Protein AF-T1A7T4-F1 (afdb_monomer_lite)

Sequence (108 aa):
FVTANSFGTQSGTPAKIDSTLMGINDSVSALGQAYVQYKNEWMMLRGGYQYLNTPWLGQSDSRVIPASYNAVSAVFKPAKGWDVFALRSFDWKSRTSGGYYADNLYYP

InterPro domains:
  IPR023614 Porin domain superfamily [G3DSA:2.40.160.10] (3-108)

Organism: NCBI:txid410659

Structure (mmCIF, N/CA/C/O backbone):
data_AF-T1A7T4-F1
#
_entry.id   AF-T1A7T4-F1
#
loop_
_atom_site.group_PDB
_atom_site.id
_atom_site.type_symbol
_atom_site.label_atom_id
_atom_site.label_alt_id
_atom_site.label_comp_id
_atom_site.label_asym_id
_atom_site.label_entity_id
_atom_site.label_seq_id
_atom_site.pdbx_PDB_ins_code
_atom_site.Cartn_x
_atom_site.Cartn_y
_atom_site.Cartn_z
_atom_site.occupancy
_atom_site.B_iso_or_equiv
_atom_site.auth_seq_id
_atom_site.auth_comp_id
_atom_site.auth_asym_id
_atom_site.auth_atom_id
_atom_site.pdbx_PDB_model_num
ATOM 1 N N . PHE A 1 1 ? 7.870 10.162 -1.289 1.00 78.50 1 PHE A N 1
ATOM 2 C CA . PHE A 1 1 ? 8.297 10.065 -2.701 1.00 78.50 1 PHE A CA 1
ATOM 3 C C . PHE A 1 1 ? 9.448 9.073 -2.771 1.00 78.50 1 PHE A C 1
ATOM 5 O O . PHE A 1 1 ? 10.248 9.066 -1.844 1.00 78.50 1 PHE A O 1
ATOM 12 N N . VAL A 1 2 ? 9.487 8.202 -3.778 1.00 81.31 2 VAL A N 1
ATOM 13 C CA . VAL A 1 2 ? 10.506 7.147 -3.934 1.00 81.31 2 VAL A CA 1
ATOM 14 C C . VAL A 1 2 ? 11.061 7.179 -5.353 1.00 81.31 2 VAL A C 1
ATOM 16 O O . VAL A 1 2 ? 10.309 7.436 -6.290 1.00 81.31 2 VAL A O 1
ATOM 19 N N . THR A 1 3 ? 12.364 6.945 -5.504 1.00 84.19 3 THR A N 1
ATOM 20 C CA . THR A 1 3 ? 13.052 6.947 -6.800 1.00 84.19 3 THR A CA 1
ATOM 21 C C . THR A 1 3 ? 14.146 5.885 -6.829 1.00 84.19 3 THR A C 1
ATOM 23 O O . THR A 1 3 ? 14.759 5.598 -5.801 1.00 84.19 3 THR A O 1
ATOM 26 N N . ALA A 1 4 ? 14.382 5.315 -8.003 1.00 83.56 4 ALA A N 1
ATOM 27 C CA . ALA A 1 4 ? 15.461 4.386 -8.291 1.00 83.56 4 ALA A CA 1
ATOM 28 C C . ALA A 1 4 ? 16.070 4.726 -9.657 1.00 83.56 4 ALA A C 1
ATOM 30 O O . ALA A 1 4 ? 15.336 5.093 -10.575 1.00 83.56 4 ALA A O 1
ATOM 31 N N . ASN A 1 5 ? 17.398 4.629 -9.779 1.00 85.62 5 ASN A N 1
ATOM 32 C CA . ASN A 1 5 ? 18.150 5.034 -10.969 1.00 85.62 5 ASN A CA 1
ATOM 33 C C . ASN A 1 5 ? 19.223 3.992 -11.315 1.00 85.62 5 ASN A C 1
ATOM 35 O O . ASN A 1 5 ? 19.863 3.443 -10.419 1.00 85.62 5 ASN A O 1
ATOM 39 N N . SER A 1 6 ? 19.442 3.750 -12.610 1.00 82.06 6 SER A N 1
ATOM 40 C CA . SER A 1 6 ? 20.417 2.781 -13.129 1.00 82.06 6 SER A CA 1
ATOM 41 C C . SER A 1 6 ? 21.854 3.299 -13.115 1.00 82.06 6 SER A C 1
ATOM 43 O O . SER A 1 6 ? 22.786 2.504 -13.210 1.00 82.06 6 SER A O 1
ATOM 45 N N . PHE A 1 7 ? 22.044 4.621 -13.039 1.00 83.12 7 PHE A N 1
ATOM 46 C CA . PHE A 1 7 ? 23.345 5.294 -13.154 1.00 83.12 7 PHE A CA 1
ATOM 47 C C . PHE A 1 7 ? 24.172 4.832 -14.372 1.00 83.12 7 PHE A C 1
ATOM 49 O O . PHE A 1 7 ? 25.396 4.754 -14.305 1.00 83.12 7 PHE A O 1
ATOM 56 N N . GLY A 1 8 ? 23.505 4.500 -15.484 1.00 80.12 8 GLY A N 1
A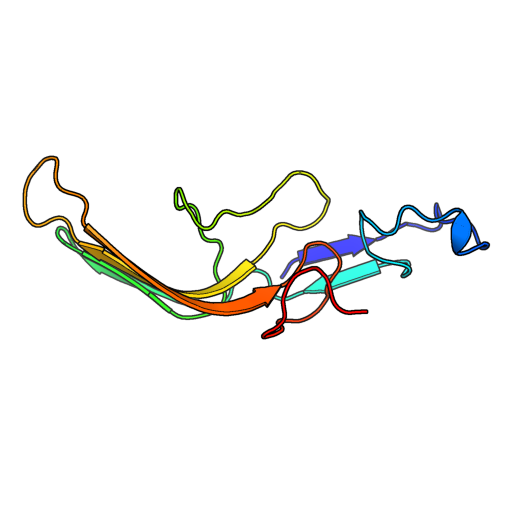TOM 57 C CA . GLY A 1 8 ? 24.162 4.076 -16.727 1.00 80.12 8 GLY A CA 1
ATOM 58 C C . GLY A 1 8 ? 24.661 2.627 -16.733 1.00 80.12 8 GLY A C 1
ATOM 59 O O . GLY A 1 8 ? 25.417 2.247 -17.621 1.00 80.12 8 GLY A O 1
ATOM 60 N N . THR A 1 9 ? 24.251 1.804 -15.763 1.00 80.75 9 THR A N 1
ATOM 61 C CA . THR A 1 9 ? 24.615 0.375 -15.703 1.00 80.75 9 THR A CA 1
ATOM 62 C C . THR A 1 9 ? 23.750 -0.523 -16.596 1.00 80.75 9 THR A C 1
ATOM 64 O O . THR A 1 9 ? 24.056 -1.706 -16.753 1.00 80.75 9 THR A O 1
ATOM 67 N N . GLN A 1 10 ? 22.676 0.007 -17.194 1.00 81.38 10 GLN A N 1
ATOM 68 C CA . GLN A 1 10 ? 21.803 -0.754 -18.087 1.00 81.38 10 GLN A CA 1
ATOM 69 C C . GLN A 1 10 ? 22.454 -1.001 -19.451 1.00 81.38 10 GLN A C 1
ATOM 71 O O . GLN A 1 10 ? 23.181 -0.174 -19.998 1.00 81.38 10 GLN A O 1
ATOM 76 N N . SER A 1 11 ? 22.169 -2.168 -20.029 1.00 80.75 11 SER A N 1
ATOM 77 C CA . SER A 1 11 ? 22.566 -2.467 -21.401 1.00 80.75 11 SER A CA 1
ATOM 78 C C . SER A 1 11 ? 21.724 -1.655 -22.385 1.00 80.75 11 SER A C 1
ATOM 80 O O . SER A 1 11 ? 20.507 -1.616 -22.258 1.00 80.75 11 SER A O 1
ATOM 82 N N . GLY A 1 12 ? 22.336 -1.126 -23.449 1.00 81.44 12 GLY A N 1
ATOM 83 C CA . GLY A 1 12 ? 21.595 -0.534 -24.573 1.00 81.44 12 GLY A CA 1
ATOM 84 C C . GLY A 1 12 ? 20.760 -1.541 -25.382 1.00 81.44 12 GLY A C 1
ATOM 85 O O . GLY A 1 12 ? 20.062 -1.158 -26.315 1.00 81.44 12 GLY A O 1
ATOM 86 N N . THR A 1 13 ? 20.838 -2.841 -25.068 1.00 84.31 13 THR A N 1
ATOM 87 C CA . THR A 1 13 ? 19.983 -3.885 -25.647 1.00 84.31 13 THR A CA 1
ATOM 88 C C . THR A 1 13 ? 18.846 -4.222 -24.671 1.00 84.31 13 THR A C 1
ATOM 90 O O . THR A 1 13 ? 19.128 -4.848 -23.647 1.00 84.31 13 THR A O 1
ATOM 93 N N . PRO A 1 14 ? 17.567 -3.920 -24.984 1.00 80.56 14 PRO A N 1
ATOM 94 C CA . PRO A 1 14 ? 16.445 -4.114 -24.055 1.00 80.56 14 PRO A CA 1
ATOM 95 C C . PRO A 1 14 ? 16.296 -5.541 -23.514 1.00 80.56 14 PRO A C 1
ATOM 97 O O . PRO A 1 14 ? 15.990 -5.735 -22.344 1.00 80.56 14 PRO A O 1
ATOM 100 N N . ALA A 1 15 ? 16.595 -6.555 -24.333 1.00 83.19 15 ALA A N 1
ATOM 101 C CA . ALA A 1 15 ? 16.533 -7.963 -23.930 1.00 83.19 15 ALA A CA 1
ATOM 102 C C . ALA A 1 15 ? 17.571 -8.364 -22.858 1.00 83.19 15 ALA A C 1
ATOM 104 O O . ALA A 1 15 ? 17.481 -9.454 -22.300 1.00 83.19 15 ALA A O 1
ATOM 105 N N . LYS A 1 16 ? 18.570 -7.514 -22.588 1.00 83.69 16 LYS A N 1
ATOM 106 C CA . LYS A 1 16 ? 19.603 -7.726 -21.560 1.00 83.69 16 LYS A CA 1
ATOM 107 C C . LYS A 1 16 ? 19.337 -6.927 -20.279 1.00 83.69 16 LYS A C 1
ATOM 109 O O . LYS A 1 16 ? 20.163 -6.963 -19.370 1.00 83.69 16 LYS A O 1
ATOM 114 N N . ILE A 1 17 ? 18.232 -6.183 -20.215 1.00 83.06 17 ILE A N 1
ATOM 115 C CA . ILE A 1 17 ? 17.836 -5.408 -19.039 1.00 83.06 17 ILE A CA 1
ATOM 116 C C . ILE A 1 17 ? 16.990 -6.305 -18.130 1.00 83.06 17 ILE A C 1
ATOM 118 O O . ILE A 1 17 ? 16.015 -6.907 -18.580 1.00 83.06 17 ILE A O 1
ATOM 122 N N . ASP A 1 18 ? 17.331 -6.372 -16.839 1.00 79.25 18 ASP A N 1
ATOM 123 C CA . ASP A 1 18 ? 16.445 -6.968 -15.834 1.00 79.25 18 ASP A CA 1
ATOM 124 C C . ASP A 1 18 ? 15.245 -6.040 -15.603 1.00 79.25 18 ASP A C 1
ATOM 126 O O . ASP A 1 18 ? 15.260 -5.137 -14.758 1.00 79.25 18 ASP A O 1
ATOM 130 N N . SER A 1 19 ? 14.184 -6.279 -16.373 1.00 76.62 19 SER A N 1
ATOM 131 C CA . SER A 1 19 ? 12.949 -5.502 -16.301 1.00 76.62 19 SER A CA 1
ATOM 132 C C . SER A 1 19 ? 12.224 -5.648 -14.961 1.00 76.62 19 SER A C 1
ATOM 134 O O . SER A 1 19 ? 11.325 -4.860 -14.679 1.00 76.62 19 SER A O 1
ATOM 136 N N . THR A 1 20 ? 12.612 -6.596 -14.097 1.00 74.69 20 THR A N 1
ATOM 137 C CA . THR A 1 20 ? 11.963 -6.821 -12.796 1.00 74.69 20 THR A CA 1
ATOM 138 C C . THR A 1 20 ? 12.403 -5.835 -11.710 1.00 74.69 20 THR A C 1
ATOM 140 O O . THR A 1 20 ? 11.775 -5.788 -10.647 1.00 74.69 20 THR A O 1
ATOM 143 N N . LEU A 1 21 ? 13.453 -5.039 -11.962 1.00 76.25 21 LEU A N 1
ATOM 144 C CA . LEU A 1 21 ? 13.975 -4.033 -11.031 1.00 76.25 21 LEU A CA 1
ATOM 145 C C . LEU A 1 21 ? 13.257 -2.686 -11.162 1.00 76.25 21 LEU A C 1
ATOM 147 O O . LEU A 1 21 ? 12.580 -2.263 -10.228 1.00 76.25 21 LEU A O 1
ATOM 151 N N . MET A 1 22 ? 13.409 -2.016 -12.306 1.00 78.19 22 MET A N 1
ATOM 152 C CA . MET A 1 22 ? 12.876 -0.665 -12.557 1.00 78.19 22 MET A CA 1
ATOM 153 C C . MET A 1 22 ? 12.024 -0.594 -13.834 1.00 78.19 22 MET A C 1
ATOM 155 O O . MET A 1 22 ? 11.661 0.490 -14.280 1.00 78.19 22 MET A O 1
ATOM 159 N N . GLY A 1 23 ? 11.694 -1.745 -14.426 1.00 77.38 23 GLY A N 1
ATOM 160 C CA . GLY A 1 23 ? 11.165 -1.816 -15.786 1.00 77.38 23 GLY A CA 1
ATOM 161 C C . GLY A 1 23 ? 12.277 -1.711 -16.833 1.00 77.38 23 GLY A C 1
ATOM 162 O O . GLY A 1 23 ? 13.450 -1.918 -16.535 1.00 77.38 23 GLY A O 1
ATOM 163 N N . ILE A 1 24 ? 11.895 -1.400 -18.071 1.00 78.62 24 ILE A N 1
ATOM 164 C CA . ILE A 1 24 ? 12.826 -1.212 -19.201 1.00 78.62 24 ILE A CA 1
ATOM 165 C C . ILE A 1 24 ? 13.519 0.161 -19.202 1.00 78.62 24 ILE A C 1
ATOM 167 O O . ILE A 1 24 ? 14.343 0.425 -20.070 1.00 78.62 24 ILE A O 1
ATOM 171 N N . ASN A 1 25 ? 13.143 1.041 -18.273 1.00 78.50 25 ASN A N 1
ATOM 172 C CA . ASN A 1 25 ? 13.632 2.412 -18.201 1.00 78.50 25 ASN A CA 1
ATOM 173 C C . ASN A 1 25 ? 14.840 2.522 -17.259 1.00 78.50 25 ASN A C 1
ATOM 175 O O . ASN A 1 25 ? 14.983 1.744 -16.312 1.00 78.50 25 ASN A O 1
ATOM 179 N N . ASP A 1 26 ? 15.653 3.559 -17.467 1.00 79.56 26 ASP A N 1
ATOM 180 C CA . ASP A 1 26 ? 16.829 3.873 -16.642 1.00 79.56 26 ASP A CA 1
ATOM 181 C C . ASP A 1 26 ? 16.490 4.368 -15.231 1.00 79.56 26 ASP A C 1
ATOM 183 O O . ASP A 1 26 ? 17.334 4.343 -14.334 1.00 79.56 26 ASP A O 1
ATOM 187 N N . SER A 1 27 ? 15.262 4.825 -15.009 1.00 82.25 27 SER A N 1
ATOM 188 C CA . SER A 1 27 ? 14.795 5.234 -13.692 1.00 82.25 27 SER A CA 1
ATOM 189 C C . SER A 1 27 ? 13.304 4.987 -13.517 1.00 82.25 27 SER A C 1
ATOM 191 O O . SER A 1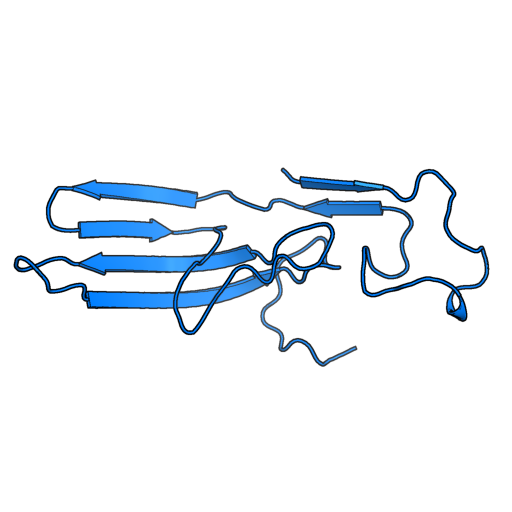 27 ? 12.530 4.932 -14.475 1.00 82.25 27 SER A O 1
ATOM 193 N N . VAL A 1 28 ? 12.893 4.856 -12.258 1.00 82.12 28 VAL A N 1
ATOM 194 C CA . VAL A 1 28 ? 11.487 4.812 -11.857 1.00 82.12 28 VAL A CA 1
ATOM 195 C C . VAL A 1 28 ? 11.302 5.702 -10.637 1.00 82.12 28 VAL A C 1
ATOM 197 O O . VAL A 1 28 ? 12.064 5.632 -9.676 1.00 82.12 28 VAL A O 1
ATOM 200 N N . SER A 1 29 ? 10.294 6.569 -10.679 1.00 83.50 29 SER A N 1
ATOM 201 C CA . SER A 1 29 ? 9.951 7.471 -9.578 1.00 83.50 29 SER A CA 1
ATOM 202 C C . SER A 1 29 ? 8.452 7.439 -9.327 1.00 83.50 29 SER A C 1
ATOM 204 O O . SER A 1 29 ? 7.673 7.387 -10.275 1.00 83.50 29 SER A O 1
ATOM 206 N N . ALA A 1 30 ? 8.045 7.454 -8.058 1.00 82.31 30 ALA A N 1
ATOM 207 C CA . ALA A 1 30 ? 6.638 7.351 -7.692 1.00 82.31 30 ALA A CA 1
ATOM 208 C C . ALA A 1 30 ? 6.290 7.979 -6.334 1.00 82.31 30 ALA A C 1
ATOM 210 O O . ALA A 1 30 ? 7.113 8.131 -5.422 1.00 82.31 30 ALA A O 1
ATOM 211 N N . LEU A 1 31 ? 4.999 8.268 -6.161 1.00 82.25 31 LEU A N 1
ATOM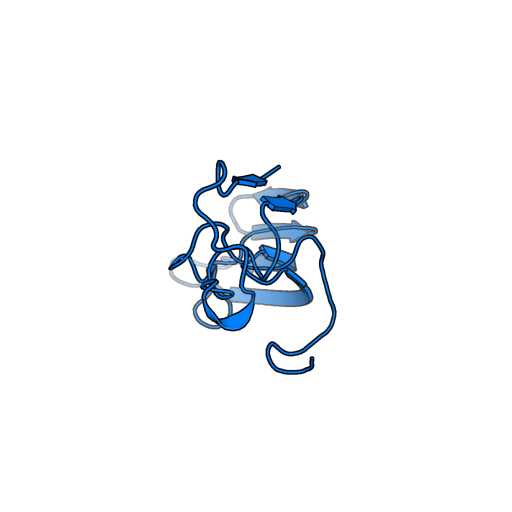 212 C CA . LEU A 1 31 ? 4.399 8.580 -4.865 1.00 82.25 31 LEU A CA 1
ATOM 213 C C . LEU A 1 31 ? 4.049 7.281 -4.120 1.00 82.25 31 LEU A C 1
ATOM 215 O O . LEU A 1 31 ? 2.966 6.728 -4.284 1.00 82.25 31 LEU A O 1
ATOM 219 N N . GLY A 1 32 ? 4.976 6.787 -3.293 1.00 80.06 32 GLY A N 1
ATOM 220 C CA . GLY A 1 32 ? 4.780 5.541 -2.532 1.00 80.06 32 GLY A CA 1
ATOM 221 C C . GLY A 1 32 ? 3.757 5.641 -1.393 1.00 80.06 32 GLY A C 1
ATOM 222 O O . GLY A 1 32 ? 2.998 4.705 -1.168 1.00 80.06 32 GLY A O 1
ATOM 223 N N . GLN A 1 33 ? 3.705 6.776 -0.688 1.00 88.25 33 GLN A N 1
ATOM 224 C CA . GLN A 1 33 ? 2.753 7.008 0.400 1.00 88.25 33 GLN A CA 1
ATOM 225 C C . GLN A 1 33 ? 2.240 8.450 0.390 1.00 88.25 33 GLN A C 1
ATOM 227 O O . GLN A 1 33 ? 3.030 9.390 0.304 1.00 88.25 33 GLN A O 1
ATOM 232 N N . ALA A 1 34 ? 0.922 8.596 0.480 1.00 93.00 34 ALA A N 1
ATOM 233 C CA . ALA A 1 34 ? 0.169 9.841 0.588 1.00 93.00 34 ALA A CA 1
ATOM 234 C C . ALA A 1 34 ? -1.245 9.484 1.080 1.00 93.00 34 ALA A C 1
ATOM 236 O O . ALA A 1 34 ? -2.125 9.148 0.288 1.00 93.00 34 ALA A O 1
ATOM 237 N N . TYR A 1 35 ? -1.442 9.476 2.397 1.00 94.69 35 TYR A N 1
ATOM 238 C CA . TYR A 1 35 ? -2.683 9.022 3.022 1.00 94.69 35 TYR A CA 1
ATOM 239 C C . TYR A 1 35 ? -3.036 9.869 4.241 1.00 94.69 35 TYR A C 1
ATOM 241 O O . TYR A 1 35 ? -2.170 10.474 4.874 1.00 94.69 35 TYR A O 1
ATOM 249 N N . VAL A 1 36 ? -4.318 9.862 4.593 1.00 96.31 36 VAL A N 1
ATOM 250 C CA . VAL A 1 36 ? -4.817 10.373 5.872 1.00 96.31 36 VAL A CA 1
ATOM 251 C C . VAL A 1 36 ? -4.999 9.196 6.822 1.00 96.31 36 VAL A C 1
ATOM 253 O O . VAL A 1 36 ? -5.460 8.126 6.416 1.00 96.31 36 VAL A O 1
ATOM 256 N N . GLN A 1 37 ? -4.634 9.385 8.091 1.00 97.00 37 GLN A N 1
ATOM 257 C CA . GLN A 1 37 ? -4.798 8.383 9.140 1.00 97.00 37 GLN A CA 1
ATOM 258 C C . GLN A 1 37 ? -5.499 8.975 10.357 1.00 97.00 37 GLN A C 1
ATOM 260 O O . GLN A 1 37 ? -5.114 10.029 10.855 1.00 97.00 37 GLN A O 1
ATOM 265 N N . TYR A 1 38 ? -6.452 8.220 10.892 1.00 96.62 38 TYR A N 1
ATOM 266 C CA . TYR A 1 38 ? -7.043 8.437 12.205 1.00 96.62 38 TYR A CA 1
ATOM 267 C C . TYR A 1 38 ? -6.786 7.215 13.095 1.00 96.62 38 TYR A C 1
ATOM 269 O O . TYR A 1 38 ? -6.855 6.076 12.631 1.00 96.62 38 TYR A O 1
ATOM 277 N N . LYS A 1 39 ? -6.464 7.434 14.373 1.00 96.69 39 LYS A N 1
ATOM 278 C CA . LYS A 1 39 ? -6.195 6.364 15.343 1.00 96.69 39 LYS A CA 1
ATOM 279 C C . LYS A 1 39 ? -6.728 6.747 16.721 1.00 96.69 39 LY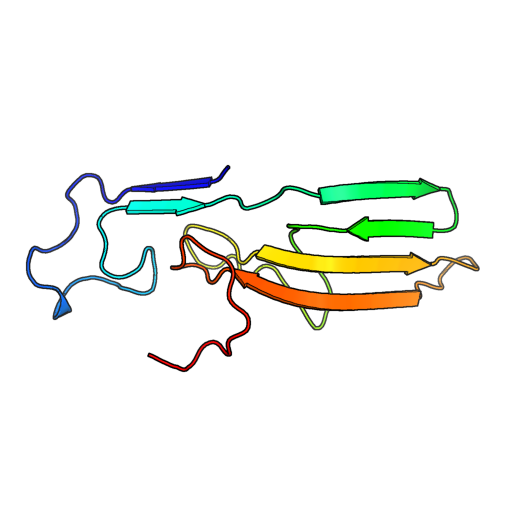S A C 1
ATOM 281 O O . LYS A 1 39 ? -6.476 7.853 17.187 1.00 96.69 39 LYS A O 1
ATOM 286 N N . ASN A 1 40 ? -7.377 5.799 17.384 1.00 95.00 40 ASN A N 1
ATOM 287 C CA . ASN A 1 40 ? -7.701 5.829 18.806 1.00 95.00 40 ASN A CA 1
ATOM 288 C C . ASN A 1 40 ? -7.390 4.452 19.443 1.00 95.00 40 ASN A C 1
ATOM 290 O O . ASN A 1 40 ? -6.719 3.619 18.829 1.00 95.00 40 ASN A O 1
ATOM 294 N N . GLU A 1 41 ? -7.818 4.224 20.687 1.00 93.25 41 GLU A N 1
ATOM 295 C CA . GLU A 1 41 ? -7.503 2.995 21.439 1.00 93.25 41 GLU A CA 1
ATOM 296 C C . GLU A 1 41 ? -8.114 1.719 20.839 1.00 93.25 41 GLU A C 1
ATOM 298 O O . GLU A 1 41 ? -7.536 0.641 20.953 1.00 93.25 41 GLU A O 1
ATOM 303 N N . TRP A 1 42 ? -9.258 1.843 20.171 1.00 95.44 42 TRP A N 1
ATOM 304 C CA . TRP A 1 42 ? -10.081 0.730 19.699 1.00 95.44 42 TRP A CA 1
ATOM 305 C C . TRP A 1 42 ? -10.084 0.616 18.170 1.00 95.44 42 TRP A C 1
ATOM 307 O O . TRP A 1 42 ? -10.551 -0.382 17.628 1.00 95.44 42 TRP A O 1
ATOM 317 N N . MET A 1 43 ? -9.553 1.608 17.452 1.00 95.44 43 MET A N 1
ATOM 318 C CA . MET A 1 43 ? -9.622 1.675 16.000 1.00 95.44 43 MET A CA 1
ATOM 319 C C . MET A 1 43 ? -8.454 2.442 15.370 1.00 95.44 43 MET A C 1
ATOM 321 O O . MET A 1 43 ? -7.992 3.471 15.863 1.00 95.44 43 MET A O 1
ATOM 325 N N . MET A 1 44 ? -8.031 1.980 14.199 1.00 96.12 44 MET A N 1
ATOM 326 C CA . MET A 1 44 ? -7.192 2.723 13.264 1.00 96.12 44 MET A CA 1
ATOM 327 C C . MET A 1 44 ? -7.849 2.711 11.889 1.00 96.12 44 MET A C 1
ATOM 329 O O . MET A 1 44 ? -8.253 1.651 11.429 1.00 96.12 44 MET A O 1
ATOM 333 N N . LEU A 1 45 ? -7.907 3.863 11.227 1.00 96.44 45 LEU A N 1
ATOM 334 C CA . LEU A 1 45 ? -8.400 4.033 9.863 1.00 96.44 45 LEU A CA 1
ATOM 335 C C . LEU A 1 45 ? -7.335 4.750 9.029 1.00 96.44 45 LEU A C 1
ATOM 337 O O . LEU A 1 45 ? -6.763 5.745 9.476 1.00 96.44 45 LEU A O 1
ATOM 341 N N . ARG A 1 46 ? -7.081 4.264 7.815 1.00 96.94 46 ARG A N 1
ATOM 342 C CA . ARG A 1 46 ? -6.199 4.892 6.821 1.00 96.94 46 ARG A CA 1
ATOM 343 C C . ARG A 1 46 ? -6.890 4.932 5.469 1.00 96.94 46 ARG A C 1
ATOM 345 O O . ARG A 1 46 ? -7.532 3.952 5.094 1.00 96.94 46 ARG A O 1
ATOM 352 N N . GLY A 1 47 ? -6.712 6.023 4.735 1.00 96.38 47 GLY A N 1
ATOM 353 C CA . GLY A 1 47 ? -7.221 6.179 3.374 1.00 96.38 47 GLY A CA 1
ATOM 354 C C . GLY A 1 47 ? -6.236 6.930 2.486 1.00 96.38 47 GLY A C 1
ATOM 355 O O . GLY A 1 47 ? -5.756 7.996 2.871 1.00 96.38 47 GLY A O 1
ATOM 356 N N . GLY A 1 48 ? -5.944 6.373 1.312 1.00 94.44 48 GLY A N 1
ATOM 357 C CA . GLY A 1 48 ? -5.043 6.945 0.310 1.00 94.44 48 GLY A CA 1
ATOM 358 C C . GLY A 1 48 ? -3.938 5.975 -0.098 1.00 94.44 48 GLY A C 1
ATOM 359 O O . GLY A 1 48 ? -4.068 4.761 0.064 1.00 94.44 48 GLY A O 1
ATOM 360 N N . TYR A 1 49 ? -2.840 6.520 -0.617 1.00 93.75 49 TYR A N 1
ATOM 361 C CA . TYR A 1 49 ? -1.672 5.753 -1.041 1.00 93.75 49 TYR A CA 1
ATOM 362 C C . TYR A 1 49 ? -0.900 5.279 0.178 1.00 93.75 49 TYR A C 1
ATOM 364 O O . TYR A 1 49 ? -0.339 6.088 0.914 1.00 93.75 49 TYR A O 1
ATOM 372 N N . GLN A 1 50 ? -0.866 3.976 0.406 1.00 91.94 50 GLN A N 1
ATOM 373 C CA . GLN A 1 50 ? -0.263 3.393 1.592 1.00 91.94 50 GLN A CA 1
ATOM 374 C C . GLN A 1 50 ? 0.402 2.055 1.290 1.00 91.94 50 GLN A C 1
ATOM 376 O O . GLN A 1 50 ? 0.091 1.374 0.312 1.00 91.94 50 GLN A O 1
ATOM 381 N N . TYR A 1 51 ? 1.311 1.660 2.175 1.00 91.38 51 TYR A N 1
ATOM 382 C CA . TYR A 1 51 ? 1.803 0.290 2.202 1.00 91.38 51 TYR A CA 1
ATOM 383 C C . TYR A 1 51 ? 0.860 -0.541 3.062 1.00 91.38 51 TYR A C 1
ATOM 385 O O . TYR A 1 51 ? 0.522 -0.155 4.184 1.00 91.38 51 TYR A O 1
ATOM 393 N N . LEU A 1 52 ? 0.436 -1.677 2.523 1.00 89.38 52 LEU A N 1
ATOM 394 C CA . LEU A 1 52 ? -0.378 -2.644 3.238 1.00 89.38 52 LEU A CA 1
ATOM 395 C C . LEU A 1 52 ? 0.531 -3.758 3.746 1.00 89.38 52 LEU A C 1
ATOM 397 O O . LEU A 1 52 ? 1.411 -4.233 3.030 1.00 89.38 52 LEU A O 1
ATOM 401 N N . ASN A 1 53 ? 0.320 -4.155 4.996 1.00 87.62 53 ASN A N 1
ATOM 402 C CA . ASN A 1 53 ? 1.000 -5.287 5.609 1.00 87.62 53 ASN A CA 1
ATOM 403 C C . ASN A 1 53 ? -0.045 -6.170 6.287 1.00 87.62 53 ASN A C 1
ATOM 405 O O . ASN A 1 53 ? -0.226 -6.146 7.502 1.00 87.62 53 ASN A O 1
ATOM 409 N N . THR A 1 54 ? -0.809 -6.866 5.457 1.00 85.44 54 THR A N 1
ATOM 410 C CA . THR A 1 54 ? -1.837 -7.818 5.873 1.00 85.44 54 THR A CA 1
ATOM 411 C C . THR A 1 54 ? -1.482 -9.199 5.323 1.00 85.44 54 THR A C 1
ATOM 413 O O . THR A 1 54 ? -0.744 -9.272 4.340 1.00 85.44 54 THR A O 1
ATOM 416 N N . PRO A 1 55 ? -2.014 -10.297 5.890 1.00 84.69 55 PRO A N 1
ATOM 417 C CA . PRO A 1 55 ? -1.720 -11.646 5.396 1.00 84.69 55 PRO A CA 1
ATOM 418 C C . PRO A 1 55 ? -2.046 -11.867 3.907 1.00 84.69 55 PRO A C 1
ATOM 420 O O . PRO A 1 55 ? -1.449 -12.726 3.268 1.00 84.69 55 PRO A O 1
ATOM 423 N N . TRP A 1 56 ? -2.986 -11.093 3.359 1.00 83.56 56 TRP A N 1
ATOM 424 C CA . TRP A 1 56 ? -3.494 -11.212 1.984 1.00 83.56 56 TRP A CA 1
ATOM 425 C C . TRP A 1 56 ? -2.902 -10.175 1.027 1.00 83.56 56 TRP A C 1
ATOM 427 O O . TRP A 1 56 ? -2.758 -10.439 -0.163 1.00 83.56 56 TRP A O 1
ATOM 437 N N . LEU A 1 57 ? -2.589 -8.982 1.535 1.00 84.25 57 LEU A N 1
ATOM 438 C CA . LEU A 1 57 ? -2.040 -7.867 0.769 1.00 84.25 57 LEU A CA 1
ATOM 439 C C . LEU A 1 57 ? -0.826 -7.313 1.504 1.00 84.25 57 LEU A C 1
ATOM 441 O O . LEU A 1 57 ? -0.949 -6.752 2.598 1.00 84.25 57 LEU A O 1
ATOM 445 N N . GLY A 1 58 ? 0.335 -7.481 0.880 1.00 80.56 58 GLY A N 1
ATOM 446 C CA . GLY A 1 58 ? 1.627 -7.094 1.423 1.00 80.56 58 GLY A CA 1
ATOM 447 C C . GLY A 1 58 ? 2.398 -6.169 0.490 1.00 80.56 58 GLY A C 1
ATOM 448 O O . GLY A 1 58 ? 2.177 -6.125 -0.724 1.00 80.56 58 GLY A O 1
ATOM 449 N N . GLN A 1 59 ? 3.362 -5.462 1.064 1.00 73.81 59 GLN A N 1
ATOM 450 C CA . GLN A 1 59 ? 4.445 -4.826 0.326 1.00 73.81 59 GLN A CA 1
ATOM 451 C C . GLN A 1 59 ? 5.427 -5.923 -0.122 1.00 73.81 59 GLN A C 1
ATOM 453 O O . GLN A 1 59 ? 6.238 -6.410 0.658 1.00 73.81 59 GLN A O 1
ATOM 458 N N . SER A 1 60 ? 5.317 -6.401 -1.364 1.00 69.38 60 SER A N 1
ATOM 459 C CA . SER A 1 60 ? 6.332 -7.308 -1.921 1.00 69.38 60 SER A CA 1
ATOM 460 C C . SER A 1 60 ? 7.645 -6.526 -2.060 1.00 69.38 60 SER A C 1
ATOM 462 O O . SER A 1 60 ? 7.819 -5.777 -3.019 1.00 69.38 60 SER A O 1
ATOM 464 N N . ASP A 1 61 ? 8.527 -6.664 -1.068 1.00 59.12 61 ASP A N 1
ATOM 465 C CA . ASP A 1 61 ? 9.737 -5.846 -0.862 1.00 59.12 61 ASP A CA 1
ATOM 466 C C . ASP A 1 61 ? 11.021 -6.511 -1.395 1.00 59.12 61 ASP A C 1
ATOM 468 O O . ASP A 1 61 ? 12.135 -6.229 -0.976 1.00 59.12 61 ASP A O 1
ATOM 472 N N . SER A 1 62 ? 10.902 -7.458 -2.327 1.00 61.03 62 SER A N 1
ATOM 473 C CA . SER A 1 62 ? 12.069 -8.186 -2.846 1.00 61.03 62 SER A CA 1
ATOM 474 C C . SER A 1 62 ? 12.841 -7.423 -3.936 1.00 61.03 62 SER A C 1
ATOM 476 O O . SER A 1 62 ? 13.646 -8.035 -4.643 1.00 61.03 62 SER A O 1
ATOM 478 N N . ARG A 1 63 ? 12.535 -6.140 -4.174 1.00 71.44 63 ARG A N 1
ATOM 479 C CA . ARG A 1 63 ? 13.038 -5.315 -5.293 1.00 71.44 63 ARG A CA 1
ATOM 480 C C . ARG A 1 63 ? 13.181 -3.846 -4.861 1.00 71.44 63 ARG A C 1
ATOM 482 O O . ARG A 1 63 ? 12.994 -3.525 -3.700 1.00 71.44 63 ARG A O 1
ATOM 489 N N . VAL A 1 64 ? 13.535 -2.961 -5.796 1.00 75.62 64 VAL A N 1
ATOM 490 C CA . VAL A 1 64 ? 14.033 -1.606 -5.490 1.00 75.62 64 VAL A CA 1
ATOM 491 C C . VAL A 1 64 ? 12.982 -0.669 -4.884 1.00 75.62 64 VAL A C 1
ATOM 493 O O . VAL A 1 64 ? 13.314 0.149 -4.031 1.00 75.62 64 VAL A O 1
ATOM 496 N N . ILE A 1 65 ? 11.720 -0.766 -5.316 1.00 80.88 65 ILE A N 1
ATOM 497 C CA . ILE A 1 65 ? 10.618 0.033 -4.768 1.00 80.88 65 ILE A CA 1
ATOM 498 C C . ILE A 1 65 ? 9.491 -0.905 -4.317 1.00 80.88 65 ILE A C 1
ATOM 500 O O . ILE A 1 65 ? 9.024 -1.706 -5.136 1.00 80.88 65 ILE A O 1
ATOM 504 N N . PRO A 1 66 ? 9.000 -0.781 -3.067 1.00 81.88 66 PRO A N 1
ATOM 505 C CA . PRO A 1 66 ? 7.896 -1.595 -2.580 1.00 81.88 66 PRO A CA 1
ATOM 506 C C . PRO A 1 66 ? 6.611 -1.365 -3.380 1.00 81.88 66 PRO A C 1
ATOM 508 O O . PRO A 1 66 ? 6.357 -0.273 -3.905 1.00 81.88 66 PRO A O 1
ATOM 511 N N . ALA A 1 67 ? 5.757 -2.386 -3.418 1.00 86.06 67 ALA A N 1
ATOM 512 C CA . ALA A 1 67 ? 4.388 -2.221 -3.892 1.00 86.06 67 ALA A CA 1
ATOM 513 C C . ALA A 1 67 ? 3.587 -1.340 -2.918 1.00 86.06 67 ALA A C 1
ATOM 515 O O . ALA A 1 67 ? 3.627 -1.545 -1.702 1.00 86.06 67 ALA A O 1
ATOM 516 N N . SER A 1 68 ? 2.837 -0.384 -3.461 1.00 89.88 68 SER A N 1
ATOM 517 C CA . SER A 1 68 ? 1.919 0.476 -2.711 1.00 89.88 68 SER A CA 1
ATOM 518 C C . SER A 1 68 ? 0.508 0.376 -3.262 1.00 89.88 68 SER A C 1
ATOM 520 O O . SER A 1 68 ? 0.294 -0.007 -4.410 1.00 89.88 68 SER A O 1
ATOM 522 N N . TYR A 1 69 ? -0.465 0.73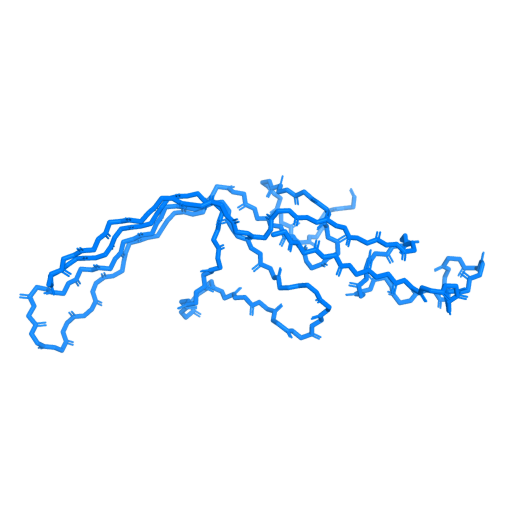3 -2.431 1.00 91.12 69 TYR A N 1
ATOM 523 C CA . TYR A 1 69 ? -1.879 0.551 -2.725 1.00 91.12 69 TYR A CA 1
ATOM 524 C C . TYR A 1 69 ? -2.634 1.847 -2.475 1.00 91.12 69 TYR A C 1
ATOM 526 O O . TYR A 1 69 ? -2.443 2.491 -1.443 1.00 91.12 69 TYR A O 1
ATOM 534 N N . ASN A 1 70 ? -3.511 2.208 -3.404 1.00 93.88 70 ASN A N 1
ATOM 535 C CA . ASN A 1 70 ? -4.564 3.173 -3.152 1.00 93.88 70 ASN A CA 1
ATOM 536 C C . ASN A 1 70 ? -5.708 2.431 -2.464 1.00 93.88 70 ASN A C 1
ATOM 538 O O . ASN A 1 70 ? -6.442 1.676 -3.105 1.00 93.88 70 ASN A O 1
ATOM 542 N N . ALA A 1 71 ? -5.816 2.577 -1.147 1.00 94.31 71 ALA A N 1
ATOM 543 C CA . ALA A 1 71 ? -6.714 1.751 -0.355 1.00 94.31 71 ALA A CA 1
ATOM 544 C C . ALA A 1 71 ? -7.325 2.507 0.820 1.00 94.31 71 ALA A C 1
ATOM 546 O O . ALA A 1 71 ? -6.747 3.463 1.343 1.00 94.31 71 ALA A O 1
ATOM 547 N N . VAL A 1 72 ? -8.466 2.001 1.283 1.00 96.62 72 VAL A N 1
ATOM 548 C CA . VAL A 1 72 ? -9.019 2.295 2.606 1.00 96.62 72 VAL A CA 1
ATOM 549 C C . VAL A 1 72 ? -8.871 1.049 3.469 1.00 96.62 72 VAL A C 1
ATOM 551 O O . VAL A 1 72 ? -9.293 -0.040 3.078 1.00 96.62 72 VAL A O 1
ATOM 554 N N . SER A 1 73 ? -8.271 1.204 4.647 1.00 96.00 73 SER A N 1
ATOM 555 C CA . SER A 1 73 ? -8.038 0.114 5.594 1.00 96.00 73 SER A CA 1
ATOM 556 C C . SER A 1 73 ? -8.424 0.530 7.004 1.00 96.00 73 SER A C 1
ATOM 558 O O . SER A 1 73 ? -8.027 1.609 7.449 1.00 96.00 73 SER A O 1
ATOM 560 N N . ALA A 1 74 ? -9.112 -0.347 7.724 1.00 95.62 74 ALA A N 1
ATOM 561 C CA . ALA A 1 74 ? -9.423 -0.183 9.129 1.00 95.62 74 ALA A CA 1
ATOM 562 C C . ALA A 1 74 ? -9.010 -1.418 9.934 1.00 95.62 74 ALA A C 1
ATOM 564 O O . ALA A 1 74 ? -9.148 -2.554 9.476 1.00 95.62 74 ALA A O 1
ATOM 565 N N . VAL A 1 75 ? -8.528 -1.180 11.149 1.00 95.06 75 VAL A N 1
ATOM 566 C CA . VAL A 1 75 ? -8.299 -2.212 12.161 1.00 95.06 75 VAL A CA 1
ATOM 567 C C . VAL A 1 75 ? -9.106 -1.835 13.385 1.00 95.06 75 VAL A C 1
ATOM 569 O O . VAL A 1 75 ? -8.959 -0.725 13.891 1.00 95.06 75 VAL A O 1
ATOM 572 N N . PHE A 1 76 ? -9.941 -2.753 13.850 1.00 95.50 76 PHE A N 1
ATOM 573 C CA . PHE A 1 76 ? -10.831 -2.578 14.985 1.00 95.50 76 PHE A CA 1
ATOM 574 C C . PHE A 1 76 ? -10.503 -3.604 16.069 1.00 95.50 76 PHE A C 1
ATOM 576 O O . PHE A 1 76 ? -10.412 -4.799 15.789 1.00 95.50 76 PHE A O 1
ATOM 583 N N . LYS A 1 77 ? -10.316 -3.131 17.302 1.00 96.38 77 LYS A N 1
ATOM 584 C CA . LYS A 1 77 ? -9.896 -3.919 18.464 1.00 96.38 77 LYS A CA 1
ATOM 585 C C . LYS A 1 77 ? -10.950 -3.824 19.572 1.00 96.38 77 LYS A C 1
ATOM 587 O O . LYS A 1 77 ? -10.759 -3.073 20.527 1.00 96.38 77 LYS A O 1
ATOM 592 N N . PRO A 1 78 ? -12.082 -4.544 19.451 1.00 92.75 78 PRO A N 1
ATOM 593 C CA . PRO A 1 78 ? -13.192 -4.432 20.400 1.00 92.75 78 PRO A CA 1
ATOM 594 C C . PRO A 1 78 ? -12.862 -4.986 21.787 1.00 92.75 78 PRO A C 1
ATOM 596 O O . PRO A 1 78 ? -13.472 -4.591 22.774 1.00 92.75 78 PRO A O 1
ATOM 599 N N . ALA A 1 79 ? -11.926 -5.931 21.858 1.00 94.00 79 ALA A N 1
ATOM 600 C CA . ALA A 1 79 ? -11.508 -6.585 23.085 1.00 94.00 79 ALA A CA 1
ATOM 601 C C . ALA A 1 79 ? -10.047 -7.031 22.973 1.00 94.00 79 ALA A C 1
ATOM 603 O O . ALA A 1 79 ? -9.491 -7.168 21.880 1.00 94.00 79 ALA A O 1
ATOM 604 N N . LYS A 1 80 ? -9.418 -7.301 24.119 1.00 92.00 80 LYS A N 1
ATOM 605 C CA . LYS A 1 80 ? -8.042 -7.803 24.169 1.00 92.00 80 LYS A CA 1
ATOM 606 C C . LYS A 1 80 ? -7.933 -9.125 23.397 1.00 92.00 80 LYS A C 1
ATOM 608 O O . LYS A 1 80 ? -8.650 -10.075 23.692 1.00 92.00 80 LYS A O 1
ATOM 613 N N . GLY A 1 81 ? -7.017 -9.174 22.432 1.00 91.88 81 GLY A N 1
ATOM 614 C CA . GLY A 1 81 ? -6.770 -10.355 21.596 1.00 91.88 81 GLY A CA 1
ATOM 615 C C . GLY A 1 81 ? -7.634 -10.456 20.334 1.00 91.88 81 GLY A C 1
ATOM 616 O O . GLY A 1 81 ? -7.412 -11.371 19.549 1.00 91.88 81 GLY A O 1
ATOM 617 N N . TRP A 1 82 ? -8.570 -9.528 20.109 1.00 93.94 82 TRP A N 1
ATOM 618 C CA . TRP A 1 82 ? -9.380 -9.477 18.891 1.00 93.94 82 TRP A CA 1
ATOM 619 C C . TRP A 1 82 ? -8.913 -8.349 17.976 1.00 93.94 82 TRP A C 1
ATOM 621 O O . TRP A 1 82 ? -9.041 -7.182 18.335 1.00 93.94 82 TRP A O 1
ATOM 631 N N . ASP A 1 83 ? -8.445 -8.706 16.780 1.00 93.12 83 ASP A N 1
ATOM 632 C CA . ASP A 1 83 ? -8.096 -7.763 15.718 1.00 93.12 83 ASP A CA 1
ATOM 633 C C . ASP A 1 83 ? -8.984 -8.036 14.493 1.00 93.12 83 ASP A C 1
ATOM 635 O O . ASP A 1 83 ? -8.825 -9.042 13.801 1.00 93.12 83 ASP A O 1
ATOM 639 N N . VAL A 1 84 ? -9.942 -7.145 14.233 1.00 94.25 84 VAL A N 1
ATOM 640 C CA . VAL A 1 84 ? -10.846 -7.219 13.078 1.00 94.25 84 VAL A CA 1
ATOM 641 C C . VAL A 1 84 ? -10.346 -6.268 11.999 1.00 94.25 84 VAL A C 1
ATOM 643 O O . VAL A 1 84 ? -10.160 -5.077 12.245 1.00 94.25 84 VAL A O 1
ATOM 646 N N . PHE A 1 85 ? -10.138 -6.791 10.793 1.00 94.12 85 PHE A N 1
ATOM 647 C CA . PHE A 1 85 ? -9.585 -6.043 9.669 1.00 94.12 85 PHE A CA 1
ATOM 648 C C . PHE A 1 85 ? -10.656 -5.809 8.607 1.00 94.12 85 PHE A C 1
ATOM 650 O O . PHE A 1 85 ? -11.328 -6.744 8.180 1.00 94.12 85 PHE A O 1
ATOM 657 N N . ALA A 1 86 ? -10.769 -4.569 8.140 1.00 94.31 86 ALA A N 1
ATOM 658 C CA . ALA A 1 86 ? -11.528 -4.216 6.948 1.00 94.31 86 ALA A CA 1
ATOM 659 C C . ALA A 1 86 ? -10.587 -3.533 5.957 1.00 94.31 86 ALA A C 1
ATOM 661 O O . ALA A 1 86 ? -9.824 -2.642 6.325 1.00 94.31 86 ALA A O 1
ATOM 662 N N . LEU A 1 87 ? -10.615 -3.958 4.699 1.00 94.69 87 LEU A N 1
ATOM 663 C CA . LEU A 1 87 ? -9.698 -3.462 3.682 1.00 94.69 87 LEU A CA 1
ATOM 664 C C . LEU A 1 87 ? -10.382 -3.449 2.322 1.00 94.69 87 LEU A C 1
ATOM 666 O O . LEU A 1 87 ? -10.984 -4.440 1.915 1.00 94.69 87 LEU A O 1
ATOM 670 N N . ARG A 1 88 ? -10.233 -2.339 1.602 1.00 93.69 88 ARG A N 1
ATOM 671 C CA . ARG A 1 88 ? -10.576 -2.230 0.188 1.00 93.69 88 ARG A CA 1
ATOM 672 C C . ARG A 1 88 ? -9.455 -1.511 -0.550 1.00 93.69 88 ARG A C 1
ATOM 674 O O . ARG A 1 88 ? -9.149 -0.366 -0.230 1.00 93.69 88 ARG A O 1
ATOM 681 N N . SER A 1 89 ? -8.870 -2.187 -1.534 1.00 92.56 89 SER A N 1
ATOM 682 C CA . SER A 1 89 ? -7.943 -1.593 -2.501 1.00 92.56 89 SER A CA 1
ATOM 683 C C . SER A 1 89 ? -8.715 -1.165 -3.748 1.00 92.56 89 SER A C 1
ATOM 685 O O . SER A 1 89 ? -9.652 -1.857 -4.147 1.00 92.56 89 SER A O 1
ATOM 687 N N . PHE A 1 90 ? -8.330 -0.042 -4.346 1.00 92.44 90 PHE A N 1
ATOM 688 C CA . PHE A 1 90 ? -8.882 0.464 -5.607 1.00 92.44 90 PHE A CA 1
ATOM 689 C C . PHE A 1 90 ? -7.890 0.246 -6.742 1.00 92.44 90 PHE A C 1
ATOM 691 O O . PHE A 1 90 ? -8.200 -0.431 -7.713 1.00 92.44 90 PHE A O 1
ATOM 698 N N . ASP A 1 91 ? -6.667 0.724 -6.531 1.00 91.19 91 ASP A N 1
ATOM 699 C CA . ASP A 1 91 ? -5.570 0.659 -7.488 1.00 91.19 91 ASP A CA 1
ATOM 700 C C . ASP A 1 91 ? -4.298 0.255 -6.753 1.00 91.19 91 ASP A C 1
ATOM 702 O O . ASP A 1 91 ? -4.169 0.443 -5.536 1.00 91.19 91 ASP A O 1
ATOM 706 N N . TRP A 1 92 ? -3.321 -0.253 -7.486 1.00 87.94 92 TRP A N 1
ATOM 707 C CA . TRP A 1 92 ? -2.036 -0.619 -6.916 1.00 87.94 92 TRP A CA 1
ATOM 708 C C . TRP A 1 92 ? -0.894 -0.172 -7.824 1.00 87.94 92 TRP A C 1
ATOM 710 O O . TRP A 1 92 ? -1.046 0.009 -9.030 1.00 87.94 92 TRP A O 1
ATOM 720 N N . LYS A 1 93 ? 0.264 0.061 -7.214 1.00 87.31 93 LYS A N 1
ATOM 721 C CA . LYS A 1 93 ? 1.499 0.414 -7.900 1.00 87.31 93 LYS A CA 1
ATOM 722 C C . LYS A 1 93 ? 2.430 -0.785 -7.862 1.00 87.31 93 LYS A C 1
ATOM 724 O O . LYS A 1 93 ? 2.936 -1.156 -6.799 1.00 87.31 93 LYS A O 1
ATOM 729 N N . SER A 1 94 ? 2.720 -1.335 -9.036 1.00 79.44 94 SER A N 1
ATOM 730 C CA . SER A 1 94 ? 3.740 -2.372 -9.182 1.00 79.44 94 SER A CA 1
ATOM 731 C C . SER A 1 94 ? 5.142 -1.856 -8.858 1.00 79.44 94 SER A C 1
ATOM 733 O O . SER A 1 94 ? 5.434 -0.659 -8.926 1.00 79.44 94 SER A O 1
ATOM 735 N N . ARG A 1 95 ? 6.047 -2.782 -8.542 1.00 76.25 95 ARG A N 1
ATOM 736 C CA . ARG A 1 95 ? 7.461 -2.519 -8.227 1.00 76.25 95 ARG A CA 1
ATOM 737 C C . ARG A 1 95 ? 8.215 -1.805 -9.362 1.00 76.25 95 ARG A C 1
ATOM 739 O O . ARG A 1 95 ? 9.116 -1.024 -9.093 1.00 76.25 95 ARG A O 1
ATOM 746 N N . THR A 1 96 ? 7.793 -2.026 -10.606 1.00 73.38 96 THR A N 1
ATOM 747 C CA . THR A 1 96 ? 8.361 -1.434 -11.831 1.00 73.38 96 THR A CA 1
ATOM 748 C C . THR A 1 96 ? 7.558 -0.242 -12.350 1.00 73.38 96 THR A C 1
ATOM 750 O O . THR A 1 96 ? 7.939 0.376 -13.339 1.00 73.38 96 THR A O 1
ATOM 753 N N . SER A 1 97 ? 6.431 0.074 -11.709 1.00 75.56 97 SER A N 1
ATOM 754 C CA . SER A 1 97 ? 5.503 1.087 -12.189 1.00 75.56 97 SER A CA 1
ATOM 755 C C . SER A 1 97 ? 5.718 2.436 -11.502 1.00 75.56 97 SER A C 1
ATOM 757 O O . SER A 1 97 ? 5.923 2.510 -10.281 1.00 75.56 97 SER A O 1
ATOM 759 N N . GLY A 1 98 ? 5.638 3.504 -12.299 1.00 76.19 98 GLY A N 1
ATOM 760 C CA . GLY A 1 98 ? 5.624 4.891 -11.828 1.00 76.19 98 GLY A CA 1
ATOM 761 C C . GLY A 1 98 ? 4.246 5.369 -11.348 1.00 76.19 98 GLY A C 1
ATOM 762 O O . GLY A 1 98 ? 4.166 6.395 -10.674 1.00 76.19 98 GLY A O 1
ATOM 763 N N . GLY A 1 99 ? 3.171 4.630 -11.653 1.00 81.94 99 GLY A N 1
ATOM 764 C CA . GLY A 1 99 ? 1.781 5.020 -11.382 1.00 81.94 99 GLY A CA 1
ATOM 765 C C . GLY A 1 99 ? 0.935 3.917 -10.739 1.00 81.94 99 GLY A C 1
ATOM 766 O O . GLY A 1 99 ? 1.366 2.769 -10.625 1.00 81.94 99 GLY A O 1
ATOM 767 N N . TYR A 1 100 ? -0.274 4.284 -10.311 1.00 84.88 100 TYR A N 1
ATOM 768 C CA . TYR A 1 100 ? -1.269 3.359 -9.760 1.00 84.88 100 TYR A CA 1
ATOM 769 C C . TYR A 1 100 ? -2.247 2.931 -10.848 1.00 84.88 100 TYR A C 1
ATOM 771 O O . TYR A 1 100 ? -2.725 3.777 -11.602 1.00 84.88 100 TYR A O 1
ATOM 779 N N . TYR A 1 101 ? -2.556 1.638 -10.894 1.00 85.94 101 TYR A N 1
ATOM 780 C CA . TYR A 1 101 ? -3.416 1.047 -11.913 1.00 85.94 101 TYR A CA 1
ATOM 781 C C . TYR A 1 101 ? -4.411 0.065 -11.283 1.00 85.94 101 TYR A C 1
ATOM 783 O O . TYR A 1 101 ? -4.097 -0.622 -10.307 1.00 85.94 101 TYR A O 1
ATOM 791 N N . ALA A 1 102 ? -5.618 0.005 -11.850 1.00 85.38 102 ALA A N 1
ATOM 792 C CA . ALA A 1 102 ? -6.659 -0.970 -11.516 1.00 85.38 102 ALA A CA 1
ATOM 793 C C . ALA A 1 102 ? -6.509 -2.245 -12.366 1.00 85.38 102 ALA A C 1
ATOM 795 O O . ALA A 1 102 ? -7.470 -2.724 -12.967 1.00 85.38 102 ALA A O 1
ATOM 796 N N . ASP A 1 103 ? -5.285 -2.754 -12.478 1.00 77.19 103 ASP A N 1
ATOM 797 C CA . ASP A 1 103 ? -4.960 -3.925 -13.284 1.00 77.19 103 ASP A CA 1
ATOM 798 C C . ASP A 1 103 ? -4.586 -5.131 -12.415 1.00 77.19 103 ASP A C 1
ATOM 800 O O . ASP A 1 103 ? -4.430 -5.065 -11.194 1.00 77.19 103 ASP A O 1
ATOM 804 N N . ASN A 1 104 ? -4.475 -6.279 -13.062 1.00 63.19 104 ASN A N 1
ATOM 805 C CA . ASN A 1 104 ? -3.781 -7.441 -12.542 1.00 63.19 104 ASN A CA 1
ATOM 806 C C . ASN A 1 104 ? -2.349 -7.428 -13.095 1.00 63.19 104 ASN A C 1
ATOM 808 O O . ASN A 1 104 ? -2.115 -7.005 -14.220 1.00 63.19 104 ASN A O 1
ATOM 812 N N . LEU A 1 105 ? -1.399 -7.954 -12.313 1.00 59.53 105 LEU A N 1
ATOM 813 C CA . LEU A 1 105 ? 0.055 -8.040 -12.567 1.00 59.53 105 LEU A CA 1
ATOM 814 C C . LEU A 1 105 ? 0.480 -8.556 -13.972 1.00 59.53 105 LEU A C 1
ATOM 816 O O . LEU A 1 105 ? 1.670 -8.5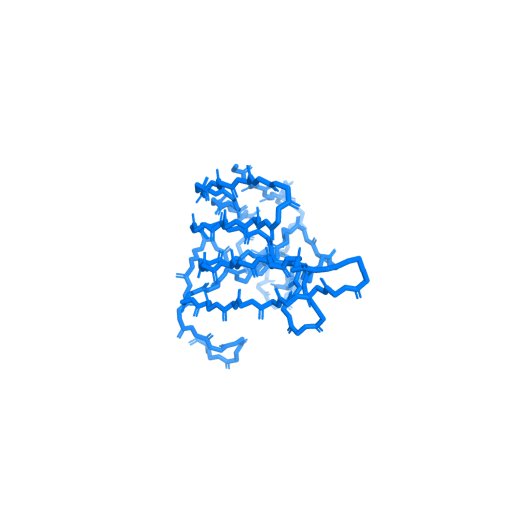90 -14.265 1.00 59.53 105 LEU A O 1
ATOM 820 N N . TYR A 1 106 ? -0.462 -9.006 -14.806 1.00 44.72 106 TYR A N 1
ATOM 821 C CA . TYR A 1 106 ? -0.269 -9.869 -15.966 1.00 44.72 106 TYR A CA 1
ATOM 822 C C . TYR A 1 106 ? -0.711 -9.315 -17.326 1.00 44.72 106 TYR A C 1
ATOM 824 O O . TYR A 1 106 ? -0.596 -10.063 -18.296 1.00 44.72 106 TYR A O 1
ATOM 832 N N . TYR A 1 107 ? -1.186 -8.072 -17.448 1.00 33.22 107 TYR A N 1
ATOM 833 C CA . TYR A 1 107 ? -1.534 -7.542 -18.774 1.00 33.22 107 TYR A CA 1
ATOM 834 C C . TYR A 1 107 ? -0.489 -6.538 -19.294 1.00 33.22 107 TYR A C 1
ATOM 836 O O . TYR A 1 107 ? -0.104 -5.643 -18.541 1.00 33.22 107 TYR A O 1
ATOM 844 N N . PRO A 1 108 ? 0.020 -6.749 -20.528 1.00 44.16 108 PRO A N 1
ATOM 845 C CA . PRO A 1 108 ? 1.103 -5.975 -21.136 1.00 44.16 108 PRO A CA 1
ATOM 846 C C . PRO A 1 108 ? 0.685 -4.573 -21.584 1.00 44.16 108 PRO A C 1
ATOM 848 O O . PRO A 1 108 ? -0.499 -4.389 -21.951 1.00 44.16 108 PRO A O 1
#

pLDDT: mean 84.34, std 11.4, range [33.22, 97.0]

Foldseek 3Di:
DDKDFQPPVADPDQVRGPCLAQHSDRMAAADQDDWDWDDDPFKIKIAAKAADDDPVGGQPPPYRDTKIFRKIKMWGHPDPPDTDIDIDTQWIAHNNGRDTHNDDPDDD

Secondary structure (DSSP, 8-state):
-EEEE-TT-S-SSGGGS-HHHHTBSSEEEE---EEEEEE-SSEEEEEEEE--BSSSSB---SSSS--EEEEEEEEE-SSTT--EEEEEEEEEE-TT-SS-BSS-TT--

Radius of gyration: 16.89 Å; chains: 1; bounding box: 38×22×50 Å